Protein AF-A0A9D4PH51-F1 (afdb_monomer_lite)

Organism: Rhipicephalus sanguineus (NCBI:txid34632)

Structure (mmCIF, N/CA/C/O backbone):
data_AF-A0A9D4PH51-F1
#
_entry.id   AF-A0A9D4PH51-F1
#
loop_
_atom_site.group_PDB
_atom_site.id
_atom_site.type_symbol
_atom_site.label_atom_id
_atom_site.label_alt_id
_atom_site.label_comp_id
_atom_site.label_asym_id
_atom_site.label_entity_id
_atom_site.label_seq_id
_atom_site.pdbx_PDB_ins_code
_atom_site.Cartn_x
_atom_site.Cartn_y
_atom_site.Cartn_z
_atom_site.occupancy
_atom_site.B_iso_or_equiv
_atom_site.auth_seq_id
_atom_site.auth_comp_id
_atom_site.auth_asym_id
_atom_site.auth_atom_id
_atom_site.pdbx_PDB_model_num
ATOM 1 N N . MET A 1 1 ? -26.104 -5.417 -13.099 1.00 54.19 1 MET A N 1
ATOM 2 C CA . MET A 1 1 ? -25.108 -5.556 -1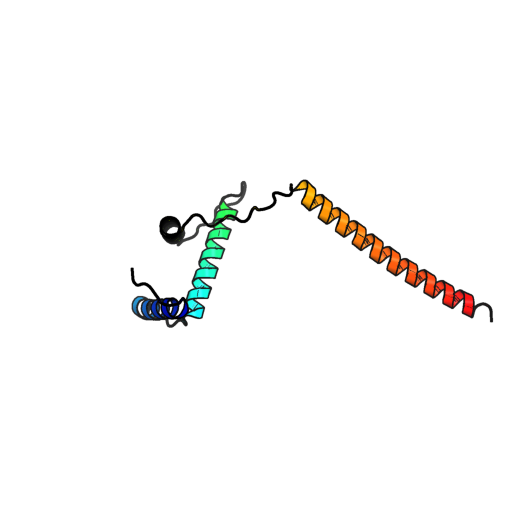2.010 1.00 54.19 1 MET A CA 1
ATOM 3 C C . MET A 1 1 ? -25.830 -5.739 -10.688 1.00 54.19 1 MET A C 1
ATOM 5 O O . MET A 1 1 ? -26.708 -4.935 -10.389 1.00 54.19 1 MET A O 1
ATOM 9 N N . LYS A 1 2 ? -25.486 -6.771 -9.907 1.00 66.69 2 LYS A N 1
ATOM 10 C CA . LYS A 1 2 ? -25.965 -6.890 -8.522 1.00 66.69 2 LYS A CA 1
ATOM 11 C C . LYS A 1 2 ? -25.451 -5.677 -7.744 1.00 66.69 2 LYS A C 1
ATOM 13 O O . LYS A 1 2 ? -24.246 -5.454 -7.681 1.00 66.69 2 LYS A O 1
ATOM 18 N N . LYS A 1 3 ? -26.358 -4.862 -7.207 1.00 76.75 3 LYS A N 1
ATOM 19 C CA . LYS A 1 3 ? -25.994 -3.771 -6.301 1.00 76.75 3 LYS A CA 1
ATOM 20 C C . LYS A 1 3 ? -25.971 -4.336 -4.886 1.00 76.75 3 LYS A C 1
ATOM 22 O O . LYS A 1 3 ? -26.971 -4.877 -4.427 1.00 76.75 3 LYS A O 1
ATOM 27 N N . PHE A 1 4 ? -24.828 -4.240 -4.220 1.00 86.06 4 PHE A N 1
ATOM 28 C CA . PHE A 1 4 ? -24.696 -4.635 -2.820 1.00 86.06 4 PHE A CA 1
ATOM 29 C C . PHE A 1 4 ? -25.082 -3.465 -1.914 1.00 86.06 4 PHE A C 1
ATOM 31 O O . PHE A 1 4 ? -24.789 -2.313 -2.235 1.00 86.06 4 PHE A O 1
ATOM 38 N N . LYS A 1 5 ? -25.733 -3.759 -0.782 1.00 86.06 5 LYS A N 1
ATOM 39 C CA . LYS A 1 5 ? -26.141 -2.742 0.202 1.00 86.06 5 LYS A CA 1
ATOM 40 C C . LYS A 1 5 ? -24.928 -2.106 0.885 1.00 86.06 5 LYS A C 1
ATOM 42 O O . LYS A 1 5 ? -24.930 -0.912 1.165 1.00 86.06 5 LYS A O 1
ATOM 47 N N . ASP A 1 6 ? -23.900 -2.904 1.153 1.00 91.31 6 ASP A N 1
ATOM 48 C CA . ASP A 1 6 ? -22.667 -2.475 1.802 1.00 91.31 6 ASP A CA 1
ATOM 49 C C . ASP A 1 6 ? -21.455 -3.292 1.318 1.00 91.31 6 ASP A C 1
ATOM 51 O O . ASP A 1 6 ? -21.570 -4.335 0.671 1.00 91.31 6 ASP A O 1
ATOM 55 N N . LYS A 1 7 ? -20.247 -2.813 1.639 1.00 88.69 7 LYS A N 1
ATOM 56 C CA . LYS A 1 7 ? -19.002 -3.506 1.265 1.00 88.69 7 LYS A CA 1
ATOM 57 C C . LYS A 1 7 ? -18.894 -4.882 1.918 1.00 88.69 7 LYS A C 1
ATOM 59 O O . LYS A 1 7 ? -18.315 -5.787 1.330 1.00 88.69 7 LYS A O 1
ATOM 64 N N . LYS A 1 8 ? -19.447 -5.045 3.124 1.00 92.06 8 LYS A N 1
ATOM 65 C CA . LYS A 1 8 ? -19.401 -6.308 3.866 1.00 92.06 8 LYS A CA 1
ATOM 66 C C . LYS A 1 8 ? -20.152 -7.409 3.115 1.00 92.06 8 LYS A C 1
ATOM 68 O O . LYS A 1 8 ? -19.593 -8.485 2.926 1.00 92.06 8 LYS A O 1
ATOM 73 N N . THR A 1 9 ? -21.370 -7.131 2.643 1.00 92.69 9 THR A N 1
ATOM 74 C CA . THR A 1 9 ? -22.163 -8.086 1.849 1.00 92.69 9 THR A CA 1
ATOM 75 C C . THR A 1 9 ? -21.534 -8.373 0.489 1.00 92.69 9 THR A C 1
ATOM 77 O O . THR A 1 9 ? -21.530 -9.525 0.063 1.00 92.69 9 THR A O 1
ATOM 80 N N . MET A 1 10 ? -20.920 -7.374 -0.151 1.00 94.56 10 MET A N 1
ATOM 81 C CA . MET A 1 10 ? -20.147 -7.570 -1.383 1.00 94.56 10 MET A CA 1
ATOM 82 C C . MET A 1 10 ? -18.977 -8.541 -1.178 1.00 94.56 10 MET A C 1
ATOM 84 O O . MET A 1 10 ? -18.851 -9.521 -1.906 1.00 94.56 10 MET A O 1
ATOM 88 N N . TRP A 1 11 ? -18.130 -8.306 -0.172 1.00 95.44 11 TRP A N 1
ATOM 89 C CA . TRP A 1 11 ? -16.977 -9.170 0.088 1.00 95.44 11 TRP A CA 1
ATOM 90 C C . TRP A 1 11 ? -17.374 -10.570 0.558 1.00 95.44 11 TRP A C 1
ATOM 92 O O . TRP A 1 11 ? -16.665 -11.527 0.261 1.00 95.44 11 TRP A O 1
ATOM 102 N N . ALA A 1 12 ? -18.502 -10.704 1.261 1.00 94.88 12 ALA A N 1
ATOM 103 C CA . ALA A 1 12 ? -19.064 -12.004 1.613 1.00 94.88 12 ALA A CA 1
ATOM 104 C C . ALA A 1 12 ? -19.506 -12.795 0.378 1.00 94.88 12 ALA A C 1
ATOM 106 O O . ALA A 1 12 ? -19.193 -13.979 0.277 1.00 94.88 12 ALA A O 1
ATOM 107 N N . ALA A 1 13 ? -20.158 -12.137 -0.583 1.00 94.44 13 ALA A N 1
ATOM 108 C CA . ALA A 1 13 ? -20.523 -12.763 -1.849 1.00 94.44 13 ALA A CA 1
ATOM 109 C C . ALA A 1 13 ? -19.282 -13.186 -2.651 1.00 94.44 13 ALA A C 1
ATOM 111 O O . ALA A 1 13 ? -19.212 -14.329 -3.086 1.00 94.44 13 ALA A O 1
ATOM 112 N N . ILE A 1 14 ? -18.272 -12.313 -2.752 1.00 94.31 14 ILE A N 1
ATOM 113 C CA . ILE A 1 14 ? -16.999 -12.624 -3.426 1.00 94.31 14 ILE A CA 1
ATOM 114 C C . ILE A 1 14 ? -16.296 -13.812 -2.757 1.00 94.31 14 ILE A C 1
ATOM 116 O O . ILE A 1 14 ? -15.758 -14.672 -3.439 1.00 94.31 14 ILE A O 1
ATOM 120 N N . ALA A 1 15 ? -16.290 -13.884 -1.423 1.00 95.81 15 ALA A N 1
ATOM 121 C CA . ALA A 1 15 ? -15.700 -15.011 -0.703 1.00 95.81 15 ALA A CA 1
ATOM 122 C C . ALA A 1 15 ? -16.429 -16.338 -0.989 1.00 95.81 15 ALA A C 1
ATOM 124 O O . ALA A 1 15 ? -15.779 -17.367 -1.159 1.00 95.81 15 ALA A O 1
ATOM 125 N N . ALA A 1 16 ? -17.763 -16.313 -1.069 1.00 95.25 16 ALA A N 1
ATOM 126 C CA . ALA A 1 16 ? -18.562 -17.489 -1.406 1.00 95.25 16 ALA A CA 1
ATOM 127 C C . ALA A 1 16 ? -18.349 -17.942 -2.861 1.00 95.25 16 ALA A C 1
ATOM 129 O O . ALA A 1 16 ? -18.199 -19.134 -3.114 1.00 95.25 16 ALA A O 1
ATOM 130 N N . GLU A 1 17 ? -18.291 -16.997 -3.799 1.00 94.81 17 GLU A N 1
ATOM 131 C CA . GLU A 1 17 ? -18.024 -17.258 -5.217 1.00 94.81 17 GLU A CA 1
ATOM 132 C C . GLU A 1 17 ? -16.609 -17.808 -5.424 1.00 94.81 17 GLU A C 1
ATOM 134 O O . GLU A 1 17 ? -16.436 -18.846 -6.054 1.00 94.81 17 GLU A O 1
ATOM 139 N N . LEU A 1 18 ? -15.608 -17.213 -4.768 1.00 94.50 18 LEU A N 1
ATOM 140 C CA . LEU A 1 18 ? -14.231 -17.704 -4.791 1.00 94.50 18 LEU A CA 1
ATOM 141 C C . LEU A 1 18 ? -14.131 -19.146 -4.276 1.00 94.50 18 LEU A C 1
ATOM 143 O O . LEU A 1 18 ? -13.426 -19.967 -4.867 1.00 94.50 18 LEU A O 1
ATOM 147 N N . ARG A 1 19 ? -14.847 -19.465 -3.191 1.00 95.69 19 ARG A N 1
ATOM 148 C CA . ARG A 1 19 ? -14.928 -20.829 -2.655 1.00 95.69 19 ARG A CA 1
ATOM 149 C C . ARG A 1 19 ? -15.548 -21.788 -3.668 1.00 95.69 19 ARG A C 1
ATOM 151 O O . ARG A 1 19 ? -15.062 -22.903 -3.800 1.00 95.69 19 ARG A O 1
ATOM 158 N N . HIS A 1 20 ? -16.593 -21.365 -4.372 1.00 95.81 20 HIS A N 1
ATOM 159 C CA . HIS A 1 20 ? -17.259 -22.182 -5.384 1.00 95.81 20 HIS A CA 1
ATOM 160 C C . HIS A 1 20 ? -16.368 -22.435 -6.611 1.00 95.81 20 HIS A C 1
ATOM 162 O O . HIS A 1 20 ? -16.288 -23.564 -7.080 1.00 95.81 20 HIS A O 1
ATOM 168 N N . GLU A 1 21 ? -15.674 -21.412 -7.114 1.00 94.56 21 GLU A N 1
ATOM 169 C CA . GLU A 1 21 ? -14.853 -21.517 -8.329 1.00 94.56 21 GLU A CA 1
ATOM 170 C C . GLU A 1 21 ? -13.512 -22.222 -8.105 1.00 94.56 21 GLU A C 1
ATOM 172 O O . GLU A 1 21 ? -13.052 -22.974 -8.959 1.00 94.56 21 GLU A O 1
ATOM 177 N N . THR A 1 22 ? -12.860 -21.962 -6.970 1.00 93.44 22 THR A N 1
ATOM 178 C CA . THR A 1 22 ? -11.477 -22.413 -6.725 1.00 93.44 22 THR A CA 1
ATOM 179 C C . THR A 1 22 ? -11.370 -23.493 -5.653 1.00 93.44 22 THR A C 1
ATOM 181 O O . THR A 1 22 ? -10.298 -24.063 -5.467 1.00 93.44 22 THR A O 1
ATOM 184 N N . GLY A 1 23 ? -12.444 -23.741 -4.899 1.00 93.75 23 GLY A N 1
ATOM 185 C CA . GLY A 1 23 ? -12.431 -24.613 -3.721 1.00 93.75 23 GLY A CA 1
ATOM 186 C C . GLY A 1 23 ? -11.705 -24.022 -2.506 1.00 93.75 23 GLY A C 1
ATOM 187 O O . GLY A 1 23 ? -11.639 -24.666 -1.461 1.00 93.75 23 GLY A O 1
ATOM 188 N N . ILE A 1 24 ? -11.146 -22.809 -2.605 1.00 92.38 24 ILE A N 1
ATOM 189 C CA . ILE A 1 24 ? -10.336 -22.208 -1.542 1.00 92.38 24 ILE A CA 1
ATOM 190 C C . ILE A 1 24 ? -11.224 -21.401 -0.598 1.00 92.38 24 ILE A C 1
ATOM 192 O O . ILE A 1 24 ? -11.866 -20.427 -0.991 1.00 92.38 24 ILE A O 1
ATOM 196 N N . GLU A 1 25 ? -11.184 -21.741 0.688 1.00 93.56 25 GLU A N 1
ATOM 197 C CA . GLU A 1 25 ? -11.890 -20.981 1.715 1.00 93.56 25 GLU A CA 1
ATOM 198 C C . GLU A 1 25 ? -11.096 -19.736 2.128 1.00 93.56 25 GLU A C 1
ATOM 200 O O . GLU A 1 25 ? -9.946 -19.807 2.574 1.00 93.56 25 GLU A O 1
ATOM 205 N N . ARG A 1 26 ? -11.715 -18.562 1.972 1.00 94.94 26 ARG A N 1
ATOM 206 C CA . ARG A 1 26 ? -11.170 -17.272 2.407 1.00 94.94 26 ARG A CA 1
ATOM 207 C C . ARG A 1 26 ? -12.244 -16.440 3.073 1.00 94.94 26 ARG A C 1
ATOM 209 O O . ARG A 1 26 ? -13.393 -16.428 2.645 1.00 94.94 26 ARG A O 1
ATOM 216 N N . THR A 1 27 ? -11.859 -15.702 4.107 1.00 97.12 27 THR A N 1
ATOM 217 C CA . THR A 1 27 ? -12.775 -14.750 4.736 1.00 97.12 27 THR A CA 1
ATOM 218 C C . THR A 1 27 ? -12.951 -13.510 3.850 1.00 97.12 27 THR A C 1
ATOM 220 O O . THR A 1 27 ? -12.039 -13.149 3.100 1.00 97.12 27 THR A O 1
ATOM 223 N N . PRO A 1 28 ? -14.075 -12.782 3.974 1.00 95.62 28 PRO A N 1
ATOM 224 C CA . PRO A 1 28 ? -14.312 -11.549 3.216 1.00 95.62 28 PRO A CA 1
ATOM 225 C C . PRO A 1 28 ? -13.170 -10.530 3.358 1.00 95.62 28 PRO A C 1
ATOM 227 O O . PRO A 1 28 ? -12.738 -9.915 2.384 1.00 95.62 28 PRO A O 1
ATOM 230 N N . LEU A 1 29 ? -12.620 -10.411 4.571 1.00 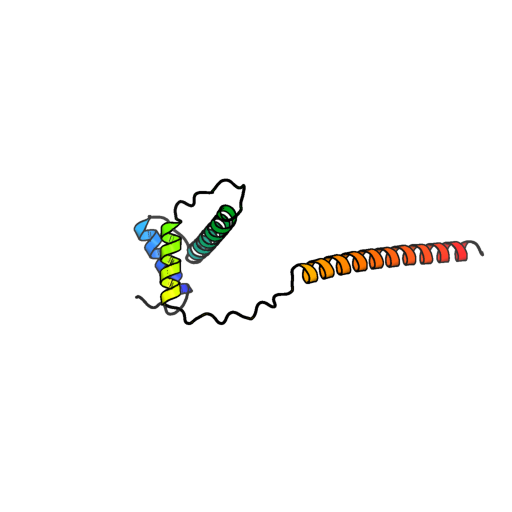95.56 29 LEU A N 1
ATOM 231 C CA . LEU A 1 29 ? -11.490 -9.532 4.870 1.00 95.56 29 LEU A CA 1
ATOM 232 C C . LEU A 1 29 ? -10.194 -9.995 4.185 1.00 95.56 29 LEU A C 1
ATOM 234 O O . LEU A 1 29 ? -9.409 -9.169 3.720 1.00 95.56 29 LEU A O 1
ATOM 238 N N . GLN A 1 30 ? -9.957 -11.307 4.101 1.00 95.94 30 GLN A N 1
ATOM 239 C CA . GLN A 1 30 ? -8.804 -11.855 3.384 1.00 95.94 30 GLN A CA 1
ATOM 240 C C . GLN A 1 30 ? -8.896 -11.569 1.881 1.00 95.94 30 GLN A C 1
ATOM 242 O O . GLN A 1 30 ? -7.893 -11.170 1.287 1.00 95.94 30 GLN A O 1
ATOM 247 N N . CYS A 1 31 ? -10.086 -11.704 1.285 1.00 95.06 31 CYS A N 1
ATOM 248 C CA . CYS A 1 31 ? -10.332 -11.346 -0.114 1.00 95.06 31 CYS A CA 1
ATOM 249 C C . CYS A 1 31 ? -10.067 -9.855 -0.365 1.00 95.06 31 CYS A C 1
ATOM 251 O O . CYS A 1 31 ? -9.327 -9.498 -1.287 1.00 95.06 31 CYS A O 1
ATOM 253 N N . GLU A 1 32 ? -10.589 -8.982 0.502 1.00 94.81 32 GLU A N 1
ATOM 254 C CA . GLU A 1 32 ? -10.358 -7.539 0.414 1.00 94.81 32 GLU A CA 1
ATOM 255 C C . GLU A 1 32 ? -8.863 -7.193 0.498 1.00 94.81 32 GLU A C 1
ATOM 257 O O . GLU A 1 32 ? -8.330 -6.458 -0.341 1.00 94.81 32 GLU A O 1
ATOM 262 N N . ASN A 1 33 ? -8.166 -7.735 1.498 1.00 96.19 33 ASN A N 1
ATOM 263 C CA . ASN A 1 33 ? -6.741 -7.487 1.693 1.00 96.19 33 ASN A CA 1
ATOM 264 C C . ASN A 1 33 ? -5.917 -7.996 0.512 1.00 96.19 33 ASN A C 1
ATOM 266 O O . ASN A 1 33 ? -5.005 -7.302 0.058 1.00 96.19 33 ASN A O 1
ATOM 270 N N . ARG A 1 34 ? -6.272 -9.161 -0.042 1.00 94.44 34 ARG A N 1
ATOM 271 C CA . ARG A 1 34 ? -5.600 -9.700 -1.222 1.00 94.44 34 ARG A CA 1
ATOM 272 C C . ARG A 1 34 ? -5.751 -8.767 -2.416 1.00 94.44 34 ARG A C 1
ATOM 274 O O . ARG A 1 34 ? -4.738 -8.450 -3.039 1.00 94.44 34 ARG A O 1
ATOM 281 N N . LEU A 1 35 ? -6.958 -8.266 -2.694 1.00 92.44 35 LEU A N 1
ATOM 282 C CA . LEU A 1 35 ? -7.161 -7.318 -3.793 1.00 92.44 35 LEU A CA 1
ATOM 283 C C . LEU A 1 35 ? -6.346 -6.033 -3.584 1.00 92.44 35 LEU A C 1
ATOM 285 O O . LEU A 1 35 ? -5.720 -5.544 -4.525 1.00 92.44 35 LEU A O 1
ATOM 289 N N . LYS A 1 36 ? -6.290 -5.502 -2.354 1.00 92.75 36 LYS A N 1
ATOM 290 C CA . LYS A 1 36 ? -5.454 -4.331 -2.026 1.00 92.75 36 LYS A CA 1
ATOM 291 C C . LYS A 1 36 ? -3.974 -4.594 -2.303 1.00 92.75 36 LYS A C 1
ATOM 293 O O . LYS A 1 36 ? -3.308 -3.759 -2.918 1.00 92.75 36 LYS A O 1
ATOM 298 N N . THR A 1 37 ? -3.453 -5.749 -1.887 1.00 93.44 37 THR A N 1
ATOM 299 C CA . THR A 1 37 ? -2.062 -6.140 -2.148 1.00 93.44 37 THR A CA 1
ATOM 300 C C . THR A 1 37 ? -1.785 -6.257 -3.644 1.00 93.44 37 THR A C 1
ATOM 302 O O . THR A 1 37 ? -0.780 -5.726 -4.114 1.00 93.44 37 THR A O 1
ATOM 305 N N . VAL A 1 38 ? -2.678 -6.904 -4.394 1.00 92.44 38 VAL A N 1
ATOM 306 C CA . VAL A 1 38 ? -2.571 -7.081 -5.851 1.00 92.44 38 VAL A CA 1
ATOM 307 C C . VAL A 1 38 ? -2.568 -5.720 -6.562 1.00 92.44 38 VAL A C 1
ATOM 309 O O . VAL A 1 38 ? -1.638 -5.429 -7.313 1.00 92.44 38 VAL A O 1
ATOM 312 N N . LYS A 1 39 ? -3.511 -4.824 -6.230 1.00 90.88 39 LYS A N 1
ATOM 313 C CA . LYS A 1 39 ? -3.553 -3.435 -6.735 1.00 90.88 39 LYS A CA 1
ATOM 314 C C . LYS A 1 39 ? -2.256 -2.672 -6.449 1.00 90.88 39 LYS A C 1
ATOM 316 O O . LYS A 1 39 ? -1.714 -2.017 -7.340 1.00 90.88 39 LYS A O 1
ATOM 321 N N . LYS A 1 40 ? -1.726 -2.773 -5.224 1.00 90.75 40 LYS A N 1
ATOM 322 C CA . LYS A 1 40 ? -0.474 -2.103 -4.832 1.00 90.75 40 LYS A CA 1
ATOM 323 C C . LYS A 1 40 ? 0.730 -2.637 -5.612 1.00 90.75 40 LYS A C 1
ATOM 325 O O . LYS A 1 40 ? 1.525 -1.843 -6.106 1.00 90.75 40 LYS A O 1
ATOM 330 N N . ARG A 1 41 ? 0.862 -3.961 -5.743 1.00 91.50 41 ARG A N 1
ATOM 331 C CA . ARG A 1 41 ? 1.958 -4.600 -6.493 1.00 91.50 41 ARG A CA 1
ATOM 332 C C . ARG A 1 41 ? 1.931 -4.208 -7.966 1.00 91.50 41 ARG A C 1
ATOM 334 O O . ARG A 1 41 ? 2.957 -3.775 -8.476 1.00 91.50 41 ARG A O 1
ATOM 341 N N . TYR A 1 42 ? 0.756 -4.248 -8.594 1.00 92.50 42 TYR A N 1
ATOM 342 C CA . TYR A 1 42 ? 0.572 -3.783 -9.968 1.00 92.50 42 TYR A CA 1
ATOM 343 C C . TYR A 1 42 ? 0.991 -2.315 -10.139 1.00 92.50 42 TYR A C 1
ATOM 345 O O . TYR A 1 42 ? 1.789 -1.992 -11.016 1.00 92.50 42 TYR A O 1
ATOM 353 N N . SER A 1 43 ? 0.537 -1.420 -9.251 1.00 90.62 43 SER A N 1
ATOM 354 C CA . SER A 1 43 ? 0.948 -0.011 -9.308 1.00 90.62 43 SER A CA 1
ATOM 355 C C . SER A 1 43 ? 2.458 0.178 -9.142 1.00 90.62 43 SER A C 1
ATOM 357 O O . SER A 1 43 ? 3.005 1.099 -9.747 1.00 90.62 43 SER A O 1
ATOM 359 N N . ASN A 1 44 ? 3.117 -0.628 -8.309 1.00 91.25 44 ASN A N 1
ATOM 360 C CA . ASN A 1 44 ? 4.557 -0.530 -8.085 1.00 91.25 44 ASN A CA 1
ATOM 361 C C . ASN A 1 44 ? 5.340 -1.025 -9.303 1.00 91.25 44 ASN A C 1
ATOM 363 O O . ASN A 1 44 ? 6.227 -0.314 -9.764 1.00 91.25 44 ASN A O 1
ATOM 367 N N . ALA A 1 45 ? 4.965 -2.176 -9.864 1.00 90.88 45 ALA A N 1
ATOM 368 C CA . ALA A 1 45 ? 5.562 -2.697 -11.090 1.00 90.88 45 ALA A CA 1
ATOM 369 C C . ALA A 1 45 ? 5.396 -1.717 -12.262 1.00 90.88 45 ALA A C 1
ATOM 371 O O . ALA A 1 45 ? 6.353 -1.448 -12.977 1.00 90.88 45 ALA A O 1
ATOM 372 N N . ARG A 1 46 ? 4.227 -1.073 -12.403 1.00 89.69 46 ARG A N 1
ATOM 373 C CA . ARG A 1 46 ? 4.022 -0.050 -13.443 1.00 89.69 46 ARG A CA 1
ATOM 374 C C . ARG A 1 46 ? 4.947 1.160 -13.282 1.00 89.69 46 ARG A C 1
ATOM 376 O O . ARG A 1 46 ? 5.390 1.721 -14.274 1.00 89.69 46 ARG A O 1
ATOM 383 N N . LYS A 1 47 ? 5.220 1.584 -12.042 1.00 90.69 47 LYS A N 1
ATOM 384 C CA . LYS A 1 47 ? 6.171 2.675 -11.769 1.00 90.69 47 LYS A CA 1
ATOM 385 C C . LYS A 1 47 ? 7.602 2.250 -12.074 1.00 90.69 47 LYS A C 1
ATOM 387 O O . LYS A 1 47 ? 8.315 3.013 -12.705 1.00 90.69 47 LYS A O 1
ATOM 392 N N . HIS A 1 48 ? 7.982 1.050 -11.647 1.00 91.31 48 HIS A N 1
ATOM 393 C CA . HIS A 1 48 ? 9.300 0.469 -11.887 1.00 91.31 48 HIS A CA 1
ATOM 394 C C . HIS A 1 48 ? 9.597 0.351 -13.386 1.00 91.31 48 HIS A C 1
ATOM 396 O O . HIS A 1 48 ? 10.606 0.854 -13.856 1.00 91.31 48 HIS A O 1
ATOM 402 N N . ASN A 1 49 ? 8.661 -0.201 -14.159 1.00 91.31 49 ASN A N 1
ATOM 403 C CA . ASN A 1 49 ? 8.823 -0.373 -15.605 1.00 91.31 49 ASN A CA 1
ATOM 404 C C . ASN A 1 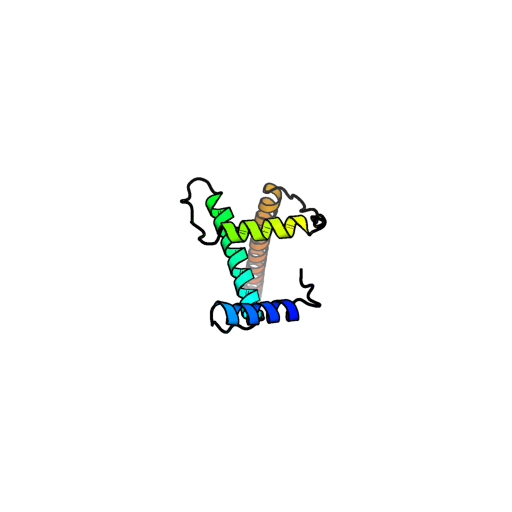49 ? 8.799 0.952 -16.386 1.00 91.31 49 ASN A C 1
ATOM 406 O O . ASN A 1 49 ? 9.141 0.972 -17.561 1.00 91.31 49 ASN A O 1
ATOM 410 N N . GLY A 1 50 ? 8.373 2.051 -15.755 1.00 87.19 50 GLY A N 1
ATOM 411 C CA . GLY A 1 50 ? 8.448 3.396 -16.324 1.00 87.19 50 GLY A CA 1
ATOM 412 C C . GLY A 1 50 ? 9.770 4.119 -16.044 1.00 87.19 50 GLY A C 1
ATOM 413 O O . GLY A 1 50 ? 9.900 5.278 -16.430 1.00 87.19 50 GLY A O 1
ATOM 414 N N . GLN A 1 51 ? 10.718 3.493 -15.339 1.00 90.06 51 GLN A N 1
ATOM 415 C CA . GLN A 1 51 ? 12.028 4.072 -15.037 1.00 90.06 51 GLN A CA 1
ATOM 416 C C . GLN A 1 51 ? 13.060 3.648 -16.085 1.00 90.06 51 GLN A C 1
ATOM 418 O O . GLN A 1 51 ? 13.201 2.468 -16.398 1.00 90.06 51 GLN A O 1
ATOM 423 N N . SER A 1 52 ? 13.810 4.616 -16.611 1.00 89.50 52 SER A N 1
ATOM 424 C CA . SER A 1 52 ? 14.899 4.355 -17.555 1.00 89.50 52 SER A CA 1
ATOM 425 C C . SER A 1 52 ? 16.046 3.592 -16.889 1.00 89.50 52 SER A C 1
ATOM 427 O O . SER A 1 52 ? 16.405 3.879 -15.748 1.00 89.50 52 SER A O 1
ATOM 429 N N . GLY A 1 53 ? 16.656 2.658 -17.622 1.00 89.62 53 GLY A N 1
ATOM 430 C CA . GLY A 1 53 ? 17.828 1.902 -17.161 1.00 89.62 53 GLY A CA 1
ATOM 431 C C . GLY A 1 53 ? 17.517 0.726 -16.231 1.00 89.62 53 GLY A C 1
ATOM 432 O O . GLY A 1 53 ? 18.442 0.142 -15.675 1.00 89.62 53 GLY A O 1
ATOM 433 N N . VAL A 1 54 ? 16.241 0.366 -16.063 1.00 87.69 54 VAL A N 1
ATOM 434 C CA . VAL A 1 54 ? 15.814 -0.745 -15.206 1.00 87.69 54 VAL A CA 1
ATOM 435 C C . VAL A 1 54 ? 15.162 -1.844 -16.044 1.00 87.69 54 VAL A C 1
ATOM 437 O O . VAL A 1 54 ? 14.360 -1.562 -16.935 1.00 87.69 54 VAL A O 1
ATOM 440 N N . SER A 1 55 ? 15.492 -3.106 -15.756 1.00 89.81 55 SER A N 1
ATOM 441 C CA . SER A 1 55 ? 14.897 -4.257 -16.440 1.00 89.81 55 SER A CA 1
ATOM 442 C C . SER A 1 55 ? 13.391 -4.351 -16.156 1.00 89.81 55 SER A C 1
ATOM 444 O O . SER A 1 55 ? 12.992 -4.288 -14.988 1.00 89.81 55 SER A O 1
ATOM 446 N N . PRO A 1 56 ? 12.538 -4.528 -17.181 1.00 89.12 56 PRO A N 1
ATOM 447 C CA . PRO A 1 56 ? 11.100 -4.663 -16.984 1.00 89.12 56 PRO A CA 1
ATOM 448 C C . PRO A 1 56 ? 10.739 -5.858 -16.097 1.00 89.12 56 PRO A C 1
ATOM 450 O O . PRO A 1 56 ? 11.280 -6.951 -16.247 1.00 89.12 56 PRO A O 1
ATOM 453 N N . VAL A 1 57 ? 9.781 -5.651 -15.196 1.00 90.94 57 VAL A N 1
ATOM 454 C CA . VAL A 1 57 ? 9.177 -6.701 -14.372 1.00 90.94 57 VAL A CA 1
ATOM 455 C C . VAL A 1 57 ? 7.838 -7.086 -14.979 1.00 90.94 57 VAL A C 1
ATOM 457 O O . VAL A 1 57 ? 6.933 -6.254 -15.087 1.00 90.94 57 VAL A O 1
ATOM 460 N N . GLU A 1 58 ? 7.698 -8.353 -15.347 1.00 88.94 58 GLU A N 1
ATOM 461 C CA . GLU A 1 58 ? 6.431 -8.899 -15.817 1.00 88.94 58 GLU A CA 1
ATOM 462 C C . GLU A 1 58 ? 5.425 -9.016 -14.662 1.00 88.94 58 GLU A C 1
ATOM 464 O O . GLU A 1 58 ? 5.759 -9.425 -13.546 1.00 88.94 58 GLU A O 1
ATOM 469 N N . VAL A 1 59 ? 4.168 -8.647 -14.923 1.00 87.44 59 VAL A N 1
ATOM 470 C CA . VAL A 1 59 ? 3.058 -8.848 -13.985 1.00 87.44 59 VAL A CA 1
ATOM 471 C C . VAL A 1 59 ? 2.045 -9.778 -14.651 1.00 87.44 59 VAL A C 1
ATOM 473 O O . VAL A 1 59 ? 1.318 -9.315 -15.526 1.00 87.44 59 VAL A O 1
ATOM 476 N N . PRO A 1 60 ? 1.945 -11.050 -14.222 1.00 86.50 60 PRO A N 1
ATOM 477 C CA . PRO A 1 60 ? 1.124 -12.058 -14.902 1.00 86.50 60 PRO A CA 1
ATOM 478 C C . PRO A 1 60 ? -0.360 -11.701 -15.039 1.00 86.50 60 PRO A C 1
ATOM 480 O O . PRO A 1 60 ? -1.019 -12.166 -15.953 1.00 86.50 60 PRO A O 1
ATOM 483 N N . TYR A 1 61 ? -0.879 -10.867 -14.134 1.00 87.44 61 TYR A N 1
ATOM 484 C CA . TYR A 1 61 ? -2.281 -10.435 -14.091 1.00 87.44 61 TYR A CA 1
ATOM 485 C C . TYR A 1 61 ? -2.476 -8.979 -14.575 1.00 87.44 61 TYR A C 1
ATOM 487 O O . TYR A 1 61 ? -3.364 -8.255 -14.114 1.00 87.44 61 TYR A O 1
ATOM 495 N N . ALA A 1 62 ? -1.562 -8.460 -15.406 1.00 85.44 62 ALA A N 1
ATOM 496 C CA . ALA A 1 62 ? -1.567 -7.053 -15.815 1.00 85.44 62 ALA A CA 1
ATOM 497 C C . ALA A 1 62 ? -2.804 -6.665 -16.636 1.00 85.44 62 ALA A C 1
ATOM 499 O O . ALA A 1 62 ? -3.323 -5.554 -16.480 1.00 85.44 62 ALA A O 1
ATOM 500 N N . GLU A 1 63 ? -3.270 -7.562 -17.504 1.00 86.12 63 GLU A N 1
ATOM 501 C CA . GLU A 1 63 ? -4.406 -7.306 -18.385 1.00 86.12 63 GLU A CA 1
ATOM 502 C C . GLU A 1 63 ? -5.718 -7.220 -17.611 1.00 86.12 63 GLU A C 1
ATOM 504 O O . GLU A 1 63 ? -6.499 -6.289 -17.810 1.00 86.12 63 GLU A O 1
ATOM 509 N N . GLU A 1 64 ? -5.953 -8.155 -16.693 1.00 87.31 64 GLU A N 1
ATOM 510 C CA . GLU A 1 64 ? -7.143 -8.193 -15.847 1.00 87.31 64 GLU A CA 1
ATOM 511 C C . GLU A 1 64 ? -7.215 -6.938 -14.978 1.00 87.31 64 GLU A C 1
ATOM 513 O O . GLU A 1 64 ? -8.274 -6.326 -14.835 1.00 87.31 64 GLU A O 1
ATOM 518 N N . MET A 1 65 ? -6.068 -6.483 -14.466 1.00 86.19 65 MET A N 1
ATOM 519 C CA . MET A 1 65 ? -5.984 -5.242 -13.695 1.00 86.19 65 MET A CA 1
ATOM 520 C C . MET A 1 65 ? -6.289 -4.000 -14.534 1.00 86.19 65 MET A C 1
ATOM 522 O O . MET A 1 65 ? -6.932 -3.075 -14.034 1.00 86.19 65 MET A O 1
ATOM 526 N N . SER A 1 66 ? -5.858 -3.979 -15.798 1.00 83.12 66 SER A N 1
ATOM 527 C CA . SER A 1 66 ? -6.180 -2.901 -16.739 1.00 83.12 66 SER A CA 1
ATOM 528 C C . SER A 1 66 ? -7.681 -2.859 -17.045 1.00 83.12 66 SER A C 1
ATOM 530 O O . SER A 1 66 ? -8.300 -1.796 -16.975 1.00 83.12 66 SER A O 1
ATOM 532 N N . LYS A 1 67 ? -8.295 -4.028 -17.280 1.00 85.25 67 LYS A N 1
ATOM 533 C CA . LYS A 1 67 ? -9.738 -4.169 -17.535 1.00 85.25 67 LYS A CA 1
ATOM 534 C C . LYS A 1 67 ? -10.571 -3.670 -16.350 1.00 85.25 67 LYS A C 1
ATOM 536 O O . LYS A 1 67 ? -11.459 -2.847 -16.551 1.00 85.25 67 LYS A O 1
ATOM 541 N N . LEU A 1 68 ? -10.228 -4.078 -15.122 1.00 81.00 68 LEU A N 1
ATOM 542 C CA . LEU A 1 68 ? -10.902 -3.615 -13.899 1.00 81.00 68 LEU A CA 1
ATOM 543 C C . LEU A 1 68 ? -10.822 -2.088 -13.732 1.00 81.00 68 LEU A C 1
ATOM 545 O O . LEU A 1 68 ? -11.809 -1.448 -13.366 1.00 81.00 68 LEU A O 1
ATOM 549 N N . ALA A 1 69 ? -9.663 -1.494 -14.031 1.00 75.12 69 ALA A N 1
ATOM 550 C CA . ALA A 1 69 ? -9.478 -0.047 -13.956 1.00 75.12 69 ALA A CA 1
ATOM 551 C C . ALA A 1 69 ? -10.294 0.708 -15.020 1.00 75.12 69 ALA A C 1
ATOM 553 O O . ALA A 1 69 ? -10.851 1.763 -14.720 1.00 75.12 69 ALA A O 1
ATOM 554 N N . ALA A 1 70 ? -10.394 0.172 -16.239 1.00 75.31 70 ALA A N 1
ATOM 555 C CA . ALA A 1 70 ? -11.187 0.770 -17.312 1.00 75.31 70 ALA A CA 1
ATOM 556 C C . ALA A 1 70 ? -12.691 0.782 -16.982 1.00 75.31 70 ALA A C 1
ATOM 558 O O . ALA A 1 70 ? -13.364 1.788 -17.208 1.00 75.31 70 ALA A O 1
ATOM 559 N N . THR A 1 71 ? -13.211 -0.292 -16.376 1.00 69.69 71 THR A N 1
ATOM 560 C CA . THR A 1 71 ? -14.611 -0.357 -15.921 1.00 69.69 71 THR A CA 1
ATOM 561 C C . THR A 1 71 ? -14.928 0.612 -14.781 1.00 69.69 71 THR A C 1
ATOM 563 O O . THR A 1 71 ? -15.995 1.222 -14.792 1.00 69.69 71 THR A O 1
ATOM 566 N N . ASP A 1 72 ? -14.007 0.815 -13.830 1.00 59.97 72 ASP A N 1
ATOM 567 C CA . ASP A 1 72 ? -14.194 1.771 -12.725 1.00 59.97 72 ASP A CA 1
ATOM 568 C C . ASP A 1 72 ? -14.211 3.235 -13.224 1.00 59.97 72 ASP A C 1
ATOM 570 O O . ASP A 1 72 ? -14.931 4.076 -12.682 1.00 59.97 72 ASP A O 1
ATOM 574 N N . VAL A 1 73 ? -13.454 3.548 -14.286 1.00 56.41 73 VAL A N 1
ATOM 575 C CA . VAL A 1 73 ? -13.411 4.887 -14.909 1.00 56.41 73 VAL A CA 1
ATOM 576 C C . VAL A 1 73 ? -14.719 5.236 -15.625 1.00 56.41 73 VAL A C 1
ATOM 578 O O . VAL A 1 73 ? -15.122 6.396 -15.605 1.00 56.41 73 VAL A O 1
ATOM 581 N N . ALA A 1 74 ? -15.420 4.254 -16.194 1.00 54.56 74 ALA A N 1
ATOM 582 C CA . ALA A 1 74 ? -16.714 4.476 -16.843 1.00 54.56 74 ALA A CA 1
ATOM 583 C C . ALA A 1 74 ? -17.864 4.759 -15.849 1.00 54.56 74 ALA A C 1
ATOM 585 O O . ALA A 1 74 ? -18.904 5.276 -16.249 1.00 54.56 74 ALA A O 1
ATOM 586 N N . ALA A 1 75 ? -17.694 4.429 -14.561 1.00 52.75 75 ALA A N 1
ATOM 587 C CA . ALA A 1 75 ? -18.755 4.479 -13.548 1.00 52.75 75 ALA A CA 1
ATOM 588 C C . ALA A 1 75 ? -18.595 5.593 -12.493 1.00 52.75 75 ALA A C 1
ATOM 590 O O . ALA A 1 75 ? -19.494 5.786 -11.672 1.00 52.75 75 ALA A O 1
ATOM 591 N N . SER A 1 76 ? -17.479 6.331 -12.484 1.00 42.47 76 SER A N 1
ATOM 592 C CA . SER A 1 76 ? -17.228 7.387 -11.495 1.00 42.47 76 SER A CA 1
ATOM 593 C C . SER A 1 76 ? -17.420 8.780 -12.108 1.00 42.47 76 SER A C 1
ATOM 595 O O . SER A 1 76 ? -16.788 9.074 -13.123 1.00 42.47 76 SER A O 1
ATOM 597 N N . PRO A 1 77 ? -18.168 9.704 -11.463 1.00 50.66 77 PRO A N 1
ATOM 598 C CA . PRO A 1 77 ? -17.981 11.126 -11.732 1.00 50.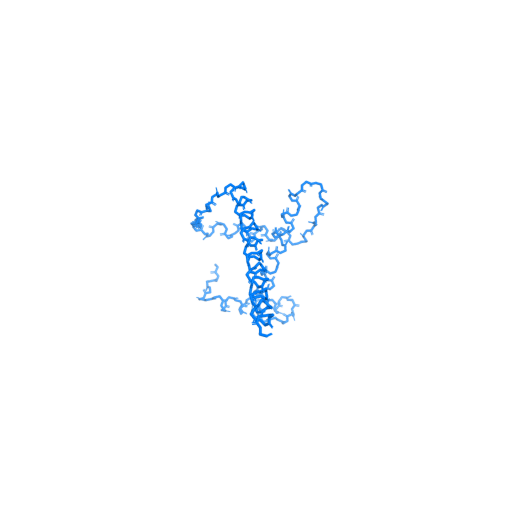66 77 PRO A CA 1
ATOM 599 C C . PRO A 1 77 ? -16.506 11.479 -11.488 1.00 50.66 77 PRO A C 1
ATOM 601 O O . PRO A 1 77 ? -15.870 10.826 -10.644 1.00 50.66 77 PRO A O 1
ATOM 604 N N . PRO A 1 78 ? -15.933 12.465 -12.205 1.00 44.75 78 PRO A N 1
ATOM 605 C CA . PRO A 1 78 ? -14.534 12.834 -12.047 1.00 44.75 78 PRO A CA 1
ATOM 606 C C . PRO A 1 78 ? -14.280 13.113 -10.570 1.00 44.75 78 PRO A C 1
ATOM 608 O O . PRO A 1 78 ? -14.823 14.059 -9.999 1.00 44.75 78 PRO A O 1
ATOM 611 N N . ALA A 1 79 ? -13.494 12.244 -9.932 1.00 52.25 79 ALA A N 1
ATOM 612 C CA . ALA A 1 79 ? -13.096 12.433 -8.554 1.00 52.25 79 ALA A CA 1
ATOM 613 C C . ALA A 1 79 ? -12.487 13.832 -8.448 1.00 52.25 79 ALA A C 1
ATOM 615 O O . ALA A 1 79 ? -11.515 14.132 -9.148 1.00 52.25 79 ALA A O 1
ATOM 616 N N . SER A 1 80 ? -13.088 14.679 -7.607 1.00 51.34 80 SER A N 1
ATOM 617 C CA . SER A 1 80 ? -12.555 15.991 -7.258 1.00 51.34 80 SER A CA 1
ATOM 618 C C . SER A 1 80 ? -11.113 15.793 -6.805 1.00 51.34 80 SER A C 1
ATOM 620 O O . SER A 1 80 ? -10.833 15.301 -5.706 1.00 51.34 80 SER A O 1
ATOM 622 N N . LYS A 1 81 ? -10.178 16.080 -7.714 1.00 50.84 81 LYS A N 1
ATOM 623 C CA . LYS A 1 81 ? -8.756 16.097 -7.416 1.00 50.84 81 LYS A CA 1
ATOM 624 C C . LYS A 1 81 ? -8.602 17.235 -6.422 1.00 50.84 81 LYS A C 1
ATOM 626 O O . LYS A 1 81 ? -8.632 18.394 -6.824 1.00 50.84 81 LYS A O 1
ATOM 631 N N . ARG A 1 82 ? -8.455 16.919 -5.129 1.00 50.66 82 ARG A N 1
ATOM 632 C CA . ARG A 1 82 ? -7.964 17.911 -4.166 1.00 50.66 82 ARG A CA 1
ATOM 633 C C . ARG A 1 82 ? -6.725 18.552 -4.799 1.00 50.66 82 ARG A C 1
ATOM 635 O O . ARG A 1 82 ? -5.883 17.794 -5.299 1.00 50.66 82 ARG A O 1
ATOM 642 N N . PRO A 1 83 ? -6.623 19.890 -4.843 1.00 41.03 83 PRO A N 1
ATOM 643 C CA . PRO A 1 83 ? -5.468 20.538 -5.431 1.00 41.03 83 PRO A CA 1
ATOM 644 C C . PRO A 1 83 ? -4.241 20.034 -4.676 1.00 41.03 83 PRO A C 1
ATOM 646 O O . PRO A 1 83 ? -4.079 20.278 -3.482 1.00 41.03 83 PRO A O 1
ATOM 649 N N . ARG A 1 84 ? -3.402 19.251 -5.359 1.00 56.91 84 ARG A N 1
ATOM 650 C CA . ARG A 1 84 ? -2.049 19.003 -4.879 1.00 56.91 84 ARG A CA 1
ATOM 651 C C . ARG A 1 84 ? -1.371 20.352 -5.006 1.00 56.91 84 ARG A C 1
ATOM 653 O O . ARG A 1 84 ? -1.160 20.803 -6.128 1.00 56.91 84 ARG A O 1
ATOM 660 N N . THR A 1 85 ? -1.106 21.015 -3.887 1.00 57.56 85 THR A N 1
ATOM 661 C CA . THR A 1 85 ? -0.222 22.175 -3.881 1.00 57.56 85 THR A CA 1
ATOM 662 C C . THR A 1 85 ? 1.086 21.703 -4.501 1.00 57.56 85 THR A C 1
ATOM 664 O O . THR A 1 85 ? 1.790 20.866 -3.936 1.00 57.56 85 THR A O 1
ATOM 667 N N . SER A 1 86 ? 1.374 22.140 -5.728 1.00 53.50 86 SER A N 1
ATOM 668 C CA . SER A 1 86 ? 2.645 21.841 -6.375 1.00 53.50 86 SER A CA 1
ATOM 669 C C . SER A 1 86 ? 3.698 22.731 -5.728 1.00 53.50 86 SER A C 1
ATOM 671 O O . SER A 1 86 ? 4.155 23.712 -6.311 1.00 53.50 86 SER A O 1
ATOM 673 N N . GLN A 1 87 ? 4.049 22.442 -4.477 1.00 62.72 87 GLN A N 1
ATOM 674 C CA . GLN A 1 87 ? 5.296 22.962 -3.952 1.00 62.72 87 GLN A CA 1
ATOM 675 C C . GLN A 1 87 ? 6.394 22.378 -4.835 1.00 62.72 87 GLN A C 1
ATOM 677 O O . GLN A 1 87 ? 6.450 21.166 -5.060 1.00 62.72 87 GLN A O 1
ATOM 682 N N . SER A 1 88 ? 7.197 23.263 -5.421 1.00 79.69 88 SER A N 1
ATOM 683 C CA . SER A 1 88 ? 8.314 22.852 -6.257 1.00 79.69 88 SER A CA 1
ATOM 684 C C . SER A 1 88 ? 9.227 21.932 -5.445 1.00 79.69 88 SER A C 1
ATOM 686 O O . SER A 1 88 ? 9.347 22.066 -4.224 1.00 79.69 88 SER A O 1
ATOM 688 N N . LEU A 1 89 ? 9.897 20.998 -6.119 1.00 80.50 89 LEU A N 1
ATOM 689 C CA . LEU A 1 89 ? 10.894 20.137 -5.480 1.00 80.50 89 LEU A CA 1
ATOM 690 C C . LEU A 1 89 ? 11.939 20.967 -4.711 1.00 80.50 89 LEU A C 1
ATOM 692 O O . LEU A 1 89 ? 12.353 20.576 -3.624 1.00 80.50 89 LEU A O 1
ATOM 696 N N . ALA A 1 90 ? 12.285 22.148 -5.232 1.00 79.50 90 ALA A N 1
ATOM 697 C CA . ALA A 1 90 ? 13.174 23.104 -4.582 1.00 79.50 90 ALA A CA 1
ATOM 698 C C . ALA A 1 90 ? 12.662 23.555 -3.202 1.00 79.50 90 ALA A C 1
ATOM 700 O O . ALA A 1 90 ? 13.435 23.573 -2.248 1.00 79.50 90 ALA A O 1
ATOM 701 N N . ASN A 1 91 ? 11.364 23.841 -3.060 1.00 84.75 91 ASN A N 1
ATOM 702 C CA . ASN A 1 91 ? 10.782 24.253 -1.779 1.00 84.75 91 ASN A CA 1
ATOM 703 C C . ASN A 1 91 ? 10.819 23.119 -0.747 1.00 84.75 91 ASN A C 1
ATOM 705 O O . ASN A 1 91 ? 11.160 23.350 0.410 1.00 84.75 91 ASN A O 1
ATOM 709 N N . VAL A 1 92 ? 10.514 21.887 -1.169 1.00 87.75 92 VAL A N 1
ATOM 710 C CA . VAL A 1 92 ? 10.563 20.709 -0.284 1.00 87.75 92 VAL A CA 1
ATOM 711 C C . VAL A 1 92 ? 11.994 20.447 0.187 1.00 87.75 92 VAL A C 1
ATOM 713 O O . VAL A 1 92 ? 12.224 20.208 1.371 1.00 87.75 92 VAL A O 1
ATOM 716 N N . LEU A 1 93 ? 12.969 20.533 -0.722 1.00 88.75 93 LEU A N 1
ATOM 717 C CA . LEU A 1 93 ? 14.383 20.373 -0.383 1.00 88.75 93 LEU A CA 1
ATOM 718 C C . LEU A 1 93 ? 14.863 21.467 0.577 1.00 88.75 93 LEU A C 1
ATOM 720 O O . LEU A 1 93 ? 15.561 21.158 1.542 1.00 88.75 93 LEU A O 1
ATOM 724 N N . TRP A 1 94 ? 14.450 22.718 0.362 1.00 90.81 94 TRP A N 1
ATOM 725 C CA . TRP A 1 94 ? 14.784 23.827 1.255 1.00 90.81 94 TRP A CA 1
ATOM 726 C C . TRP A 1 94 ? 14.212 23.626 2.664 1.00 90.81 94 TRP A C 1
ATOM 728 O O . TRP A 1 94 ? 14.935 23.806 3.640 1.00 90.81 94 TRP A O 1
ATOM 738 N N . MET A 1 95 ? 12.960 23.165 2.780 1.00 88.69 95 MET A N 1
ATOM 739 C CA . MET A 1 95 ? 12.353 22.824 4.073 1.00 88.69 95 MET A CA 1
ATOM 740 C C . MET A 1 95 ? 13.131 21.721 4.797 1.00 88.69 95 MET A C 1
ATOM 742 O O . MET A 1 95 ? 13.480 21.885 5.959 1.00 88.69 95 MET A O 1
ATOM 746 N N . ILE A 1 96 ? 13.482 20.635 4.100 1.00 91.50 96 ILE A N 1
ATOM 747 C CA . ILE A 1 96 ? 14.262 19.536 4.692 1.00 91.50 96 ILE A CA 1
ATOM 748 C C . ILE A 1 96 ? 15.631 20.030 5.174 1.00 91.50 96 ILE A C 1
ATOM 750 O O . ILE A 1 96 ? 16.093 19.628 6.243 1.00 91.50 96 ILE A O 1
ATOM 754 N N . HIS A 1 97 ? 16.300 20.884 4.396 1.00 90.94 97 HIS A N 1
ATOM 755 C CA . HIS A 1 97 ? 17.568 21.481 4.808 1.00 90.94 97 HIS A CA 1
ATOM 756 C C . HIS A 1 97 ? 17.398 22.338 6.059 1.00 90.94 97 HIS A C 1
ATOM 758 O O . HIS A 1 97 ? 18.140 22.142 7.021 1.00 90.94 97 HIS A O 1
ATOM 764 N N . LYS A 1 98 ? 16.396 23.221 6.072 1.00 93.75 98 LYS A N 1
ATOM 765 C CA . LYS A 1 98 ? 16.098 24.103 7.199 1.00 93.75 98 LYS A CA 1
ATOM 766 C C . LYS A 1 98 ? 15.803 23.313 8.475 1.00 93.75 98 LYS A C 1
ATOM 768 O O . LYS A 1 98 ? 16.471 23.530 9.480 1.00 93.75 98 LYS A O 1
ATOM 773 N N . ASP A 1 99 ? 14.923 22.318 8.407 1.00 91.75 99 ASP A N 1
ATOM 774 C CA . ASP A 1 99 ? 14.585 21.464 9.552 1.00 91.75 99 ASP A CA 1
ATOM 775 C C . ASP A 1 99 ? 15.819 20.712 10.085 1.00 91.75 99 ASP A C 1
ATOM 777 O O . ASP A 1 99 ? 16.000 20.541 11.295 1.00 91.75 99 ASP A O 1
ATOM 781 N N . ARG A 1 100 ? 16.714 20.266 9.188 1.00 92.94 100 ARG A N 1
ATOM 782 C CA . ARG A 1 100 ? 17.969 19.599 9.575 1.00 92.94 100 ARG A CA 1
ATOM 783 C C . ARG A 1 100 ? 18.976 20.555 10.208 1.00 92.94 100 ARG A C 1
ATOM 785 O O . ARG A 1 100 ? 19.745 20.090 11.052 1.00 92.94 100 ARG A O 1
ATOM 792 N N . GLU A 1 101 ? 19.036 21.814 9.778 1.00 93.06 101 GLU A N 1
ATOM 793 C CA . GLU A 1 101 ? 19.853 22.863 10.412 1.00 93.06 101 GLU A CA 1
ATOM 794 C C . GLU A 1 101 ? 19.299 23.198 11.800 1.00 93.06 101 GLU A C 1
ATOM 796 O O . GLU A 1 101 ? 20.019 23.088 12.787 1.00 93.06 101 GLU A O 1
ATOM 801 N N . GLU A 1 102 ? 17.998 23.468 11.913 1.00 93.44 102 GLU A N 1
ATOM 802 C CA . GLU A 1 102 ? 17.344 23.790 13.186 1.00 93.44 102 GLU A CA 1
ATOM 803 C C . GLU A 1 102 ? 17.480 22.657 14.207 1.00 93.44 102 GLU A C 1
ATOM 805 O O . GLU A 1 102 ? 17.751 22.883 15.385 1.00 93.44 102 GLU A O 1
ATOM 810 N N . ALA A 1 103 ? 17.338 21.402 13.775 1.00 93.88 103 ALA A N 1
ATOM 811 C CA . ALA A 1 103 ? 17.535 20.260 14.660 1.00 93.88 103 ALA A CA 1
ATOM 812 C C . ALA A 1 103 ? 18.997 20.113 15.119 1.00 93.88 103 ALA A C 1
ATOM 814 O O . ALA A 1 103 ? 19.238 19.639 16.230 1.00 93.88 103 ALA A O 1
ATOM 815 N N . ARG A 1 104 ? 19.977 20.476 14.280 1.00 92.94 104 ARG A N 1
ATOM 816 C CA . ARG A 1 104 ? 21.394 20.507 14.678 1.00 92.94 104 ARG A CA 1
ATOM 817 C C . ARG A 1 104 ? 21.650 21.614 15.689 1.00 92.94 104 ARG A C 1
ATOM 819 O O . ARG A 1 104 ? 22.271 21.334 16.710 1.00 92.94 104 ARG A O 1
ATOM 826 N N . GLU A 1 105 ? 21.116 22.800 15.432 1.00 93.56 105 GLU A N 1
ATOM 827 C CA . GLU A 1 105 ? 21.255 23.964 16.301 1.00 93.56 105 GLU A CA 1
ATOM 828 C C . GLU A 1 105 ? 20.632 23.711 17.679 1.00 93.56 105 GLU A C 1
ATOM 830 O O . GLU A 1 105 ? 21.290 23.909 18.694 1.00 93.56 105 GLU A O 1
ATOM 835 N N . ARG A 1 106 ? 19.427 23.128 17.743 1.00 95.50 106 ARG A N 1
ATOM 836 C CA . ARG A 1 106 ? 18.804 22.743 19.022 1.00 95.50 106 ARG A CA 1
ATOM 837 C C . ARG A 1 106 ? 19.672 21.791 19.839 1.00 95.50 106 ARG A C 1
ATOM 839 O O . ARG A 1 106 ? 19.924 22.045 21.011 1.00 95.50 106 ARG A O 1
ATOM 846 N N . ARG A 1 107 ? 20.194 20.728 19.215 1.00 94.81 107 ARG A N 1
ATOM 847 C CA . ARG A 1 107 ? 21.097 19.786 19.903 1.00 94.81 107 ARG A CA 1
ATOM 848 C C . ARG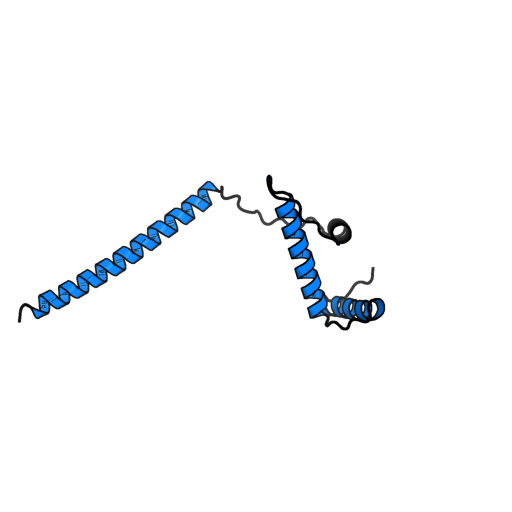 A 1 107 ? 22.386 20.459 20.362 1.00 94.81 107 ARG A C 1
ATOM 850 O O . ARG A 1 107 ? 22.927 20.103 21.407 1.00 94.81 107 ARG A O 1
ATOM 857 N N . HIS A 1 108 ? 22.900 21.402 19.574 1.00 95.44 108 HIS A N 1
ATOM 858 C CA . HIS A 1 108 ? 24.070 22.180 19.953 1.00 95.44 108 HIS A CA 1
ATOM 859 C C . HIS A 1 108 ? 23.774 23.046 21.181 1.00 95.44 108 HIS A C 1
ATOM 861 O O . HIS A 1 108 ? 24.529 22.986 22.148 1.00 95.44 108 HIS A O 1
ATOM 867 N N . GLN A 1 109 ? 22.647 23.758 21.190 1.00 92.94 109 GLN A N 1
ATOM 868 C CA . GLN A 1 109 ? 22.210 24.590 22.311 1.00 92.94 109 GLN A CA 1
ATOM 869 C C . GLN A 1 109 ? 21.976 23.774 23.582 1.00 92.94 109 GLN A C 1
ATOM 871 O O . GLN A 1 109 ? 22.496 24.137 24.632 1.00 92.94 109 GLN A O 1
ATOM 876 N N . GLU A 1 110 ? 21.275 22.643 23.494 1.00 94.94 110 GLU A N 1
ATOM 877 C CA . GLU A 1 110 ? 21.071 21.727 24.624 1.00 94.94 110 GLU A CA 1
ATOM 878 C C . GLU A 1 110 ? 22.411 21.241 25.193 1.00 94.94 110 GLU A C 1
ATOM 880 O O . GLU A 1 110 ? 22.644 21.300 26.402 1.00 94.94 110 GLU A O 1
ATOM 885 N N . LYS A 1 111 ? 23.338 20.826 24.318 1.00 93.69 111 LYS A N 1
ATOM 886 C CA . LYS A 1 111 ? 24.687 20.414 24.723 1.00 93.69 111 LYS A CA 1
ATOM 887 C C . LYS A 1 111 ? 25.450 21.558 25.395 1.00 93.69 111 LYS A C 1
ATOM 889 O O . LYS A 1 111 ? 26.085 21.336 26.423 1.00 93.69 111 LYS A O 1
ATOM 894 N N . MET A 1 112 ? 25.409 22.764 24.829 1.00 94.06 112 MET A N 1
ATOM 895 C CA . MET A 1 112 ? 26.090 23.932 25.394 1.00 94.06 112 MET A CA 1
ATOM 896 C C . MET A 1 112 ? 25.485 24.350 26.737 1.00 94.06 112 MET A C 1
ATOM 898 O O . MET A 1 112 ? 26.230 24.674 27.659 1.00 94.06 112 MET A O 1
ATOM 902 N N . ALA A 1 113 ? 24.163 24.274 26.891 1.00 94.94 113 ALA A N 1
ATOM 903 C CA . ALA A 1 113 ? 23.477 24.563 28.146 1.00 94.94 113 ALA A CA 1
ATOM 904 C C . ALA A 1 113 ? 23.894 23.589 29.258 1.00 94.94 113 ALA A C 1
ATOM 906 O O . ALA A 1 113 ? 24.213 24.025 30.363 1.00 94.94 113 ALA A O 1
ATOM 907 N N . LEU A 1 114 ? 23.968 22.288 28.955 1.00 93.50 114 LEU A N 1
ATOM 908 C CA . LEU A 1 114 ? 24.453 21.275 29.899 1.00 93.50 114 LEU A CA 1
ATOM 909 C C . LEU A 1 114 ? 25.905 21.529 30.316 1.00 93.50 114 LEU A C 1
ATOM 911 O O . LEU A 1 114 ? 26.231 21.456 31.499 1.00 93.50 114 LEU A O 1
ATOM 915 N N . ILE A 1 115 ? 26.773 21.872 29.359 1.00 91.56 115 ILE A N 1
ATOM 916 C CA . ILE A 1 115 ? 28.164 22.245 29.649 1.00 91.56 115 ILE A CA 1
ATOM 917 C C . ILE A 1 115 ? 28.204 23.480 30.558 1.00 91.56 115 ILE A C 1
ATOM 919 O O . ILE A 1 115 ? 28.946 23.490 31.538 1.00 91.56 115 ILE A O 1
ATOM 923 N N . GLY A 1 116 ? 27.383 24.495 30.285 1.00 91.00 116 GLY A N 1
ATOM 924 C CA . GLY A 1 116 ? 27.277 25.691 31.118 1.00 91.00 116 GLY A CA 1
ATOM 925 C C . GLY A 1 116 ? 26.830 25.383 32.549 1.00 91.00 116 GLY A C 1
ATOM 926 O O . GLY A 1 116 ? 27.452 25.855 33.499 1.00 91.00 116 GLY A O 1
ATOM 927 N N . GLN A 1 117 ? 25.805 24.543 32.718 1.00 90.81 117 GLN A N 1
ATOM 928 C CA . GLN A 1 117 ? 25.348 24.090 34.037 1.00 90.81 117 GLN A CA 1
ATOM 929 C C . GLN A 1 117 ? 26.451 23.340 34.788 1.00 90.81 117 GLN A C 1
ATOM 931 O O . GLN A 1 117 ? 26.711 23.637 35.954 1.00 90.81 117 GLN A O 1
ATOM 936 N N . LEU A 1 118 ? 27.149 22.420 34.117 1.00 90.81 118 LEU A N 1
ATOM 937 C CA . LEU A 1 118 ? 28.241 21.655 34.718 1.00 90.81 118 LEU A CA 1
ATOM 938 C C . LEU A 1 118 ? 29.387 22.567 35.180 1.00 90.81 118 LEU A C 1
ATOM 940 O O . LEU A 1 118 ? 29.879 22.429 36.299 1.00 90.81 118 LEU A O 1
ATOM 944 N N . LEU A 1 119 ? 29.784 23.529 34.341 1.00 88.81 119 LEU A N 1
ATOM 945 C CA . LEU A 1 119 ? 30.811 24.515 34.683 1.00 88.81 119 LEU A CA 1
ATOM 946 C C . LEU A 1 119 ? 30.373 25.428 35.832 1.00 88.81 119 LEU A C 1
ATOM 948 O O . LEU A 1 119 ? 31.201 25.779 36.672 1.00 88.81 119 LEU A O 1
ATOM 952 N N . SER A 1 120 ? 29.087 25.785 35.898 1.00 89.06 120 SER A N 1
ATOM 953 C CA . SER A 1 120 ? 28.525 26.548 37.015 1.00 89.06 120 SER A CA 1
ATOM 954 C C . SER A 1 120 ? 28.648 25.776 38.327 1.00 89.06 120 SER A C 1
ATOM 956 O O . SER A 1 120 ? 29.170 26.316 39.298 1.00 89.06 120 SER A O 1
ATOM 958 N N . VAL A 1 121 ? 28.233 24.504 38.346 1.00 87.7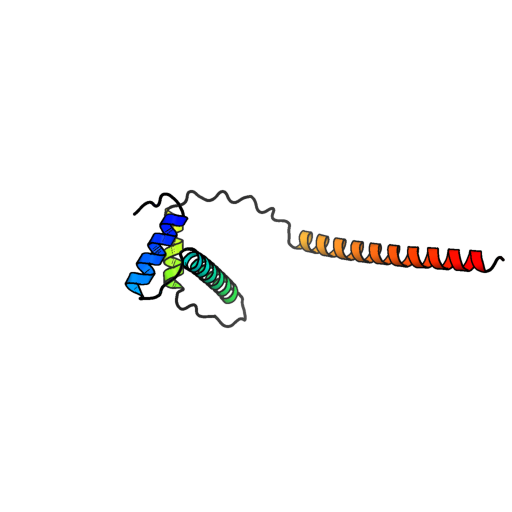5 121 VAL A N 1
ATOM 959 C CA . VAL A 1 121 ? 28.330 23.637 39.533 1.00 87.75 121 VAL A CA 1
ATOM 960 C C . VAL A 1 121 ? 29.787 23.474 39.969 1.00 87.75 121 VAL A C 1
ATOM 962 O O . VAL A 1 121 ? 30.105 23.645 41.144 1.00 87.75 121 VAL A O 1
ATOM 965 N N . TYR A 1 122 ? 30.696 23.210 39.027 1.00 82.50 122 TYR A N 1
ATOM 966 C CA . TYR A 1 122 ? 32.123 23.084 39.327 1.00 82.50 122 TYR A CA 1
ATOM 967 C C . TYR A 1 122 ? 32.722 24.382 39.889 1.00 82.50 122 TYR A C 1
ATOM 969 O O . TYR A 1 122 ? 33.508 24.338 40.833 1.00 82.50 122 TYR A O 1
ATOM 977 N N . ARG A 1 123 ? 32.343 25.548 39.345 1.00 82.88 123 ARG A N 1
ATOM 978 C CA . ARG A 1 123 ? 32.800 26.853 39.847 1.00 82.88 123 ARG A CA 1
ATOM 979 C C . ARG A 1 123 ? 32.301 27.109 41.270 1.00 82.88 123 ARG A C 1
ATOM 981 O O . ARG A 1 123 ? 33.107 27.521 42.095 1.00 82.88 123 ARG A O 1
ATOM 988 N N . SER A 1 124 ? 31.027 26.840 41.558 1.00 78.56 124 SER A N 1
ATOM 989 C CA . SER A 1 124 ? 30.447 27.006 42.899 1.00 78.56 124 SER A CA 1
ATOM 990 C C . SER A 1 124 ? 31.097 26.092 43.941 1.00 78.56 124 SER A C 1
ATOM 992 O O . SER A 1 124 ? 31.346 26.526 45.061 1.00 78.56 124 SER A O 1
ATOM 994 N N . ASN A 1 125 ? 31.439 24.858 43.560 1.00 77.19 125 ASN A N 1
ATOM 995 C CA . ASN A 1 125 ? 32.090 23.892 44.452 1.00 77.19 125 ASN A CA 1
ATOM 996 C C . ASN A 1 125 ? 33.589 24.159 44.670 1.00 77.19 125 ASN A C 1
ATOM 998 O O . ASN A 1 125 ? 34.182 23.572 45.565 1.00 77.19 125 ASN A O 1
ATOM 1002 N N . ARG A 1 126 ? 34.215 25.016 43.852 1.00 70.06 126 ARG A N 1
ATOM 1003 C CA . ARG A 1 126 ? 35.638 25.386 43.965 1.00 70.06 126 ARG A CA 1
ATOM 1004 C C . ARG A 1 126 ? 35.868 26.645 44.814 1.00 70.06 126 ARG A C 1
ATOM 1006 O O . ARG A 1 126 ? 37.009 26.964 45.124 1.00 70.06 126 ARG A O 1
ATOM 1013 N N . THR A 1 127 ? 34.809 27.382 45.143 1.00 58.66 127 THR A N 1
ATOM 1014 C CA . THR A 1 127 ? 34.859 28.608 45.961 1.00 58.66 127 THR A CA 1
ATOM 1015 C C . THR A 1 127 ? 34.494 28.385 47.437 1.00 58.66 127 THR A C 1
ATOM 1017 O O . THR A 1 127 ? 34.252 29.365 48.138 1.00 58.66 127 THR A O 1
ATOM 1020 N N . LEU A 1 128 ? 34.455 27.128 47.898 1.00 50.50 128 LEU A N 1
ATOM 1021 C CA . LEU A 1 128 ? 34.355 26.719 49.307 1.00 50.50 128 LEU A CA 1
ATOM 1022 C C . LEU A 1 128 ? 35.651 26.036 49.751 1.00 50.50 128 LEU A C 1
ATOM 1024 O O . LEU A 1 128 ? 36.222 25.294 48.919 1.00 50.50 128 LEU A O 1
#

Secondary structure (DSSP, 8-state):
-PPPSSHHHHHHHHHHHHHHHH-----HHHHHHHHHHHHHHHHHHHHHTTSTTSPPPP-TTHHHHHHHHHHHHHHS------------HHHHHHHHHHHHHHHHHHHHHHHHHHHHHHHHHHHHHH--

pLDDT: mean 84.26, std 14.45, range [41.03, 97.12]

Sequence (128 aa):
MKKFKDKKTMWAAIAAELRHETGIERTPLQCENRLKTVKKRYSNARKHNGQSGVSPVEVPYAEEMSKLAATDVAASPPASKRPRTSQSLANVLWMIHKDREEARERRHQEKMALIGQLLSVYRSNRTL

InterPro domains:
  IPR044822 Myb/SANT-like DNA-binding domain 4 [PF13837] (5-68)

Radius of gyration: 28.58 Å; chains: 1; bounding box: 62×53×68 Å

Foldseek 3Di:
DDDDPDLQVVLQVVQVVCCVPPVDHDHSVRVVVVVVVLLVVLVVLVVQCPDPPGDRDDDPCNVVSVVVVVVVVVVDDPPPPPPPPCPDPVNVVVVVVVVVVVVVVVVVVVVVVVVVVVVVVVVVVVVD